Protein AF-A0A2T2SY62-F1 (afdb_monomer_lite)

pLDDT: mean 90.37, std 10.61, range [57.12, 98.44]

Structure (mmCIF, N/CA/C/O backbone):
data_AF-A0A2T2SY62-F1
#
_entry.id   AF-A0A2T2SY62-F1
#
loop_
_atom_site.group_PDB
_atom_site.id
_atom_site.type_symbol
_atom_site.label_atom_id
_atom_site.label_alt_id
_atom_site.label_comp_id
_atom_site.label_asym_id
_atom_site.label_entity_id
_atom_site.label_seq_id
_atom_site.pdbx_PDB_ins_code
_atom_site.Cartn_x
_atom_site.Cartn_y
_atom_site.Cartn_z
_atom_site.occupancy
_atom_site.B_iso_or_equiv
_atom_site.auth_seq_id
_atom_site.auth_comp_id
_atom_site.auth_asym_id
_atom_site.auth_atom_id
_atom_site.pdbx_PDB_model_num
ATOM 1 N N . MET A 1 1 ? -43.984 3.786 62.122 1.00 57.12 1 MET A N 1
ATOM 2 C CA . MET A 1 1 ? -42.709 4.479 61.812 1.00 57.12 1 MET A CA 1
ATOM 3 C C . MET A 1 1 ? -41.744 3.685 60.917 1.00 57.12 1 MET A C 1
ATOM 5 O O . MET A 1 1 ? -40.876 4.298 60.317 1.00 57.12 1 MET A O 1
ATOM 9 N N . SER A 1 2 ? -41.861 2.358 60.793 1.00 59.59 2 SER A N 1
ATOM 10 C CA . SER A 1 2 ? -40.876 1.490 60.113 1.00 59.59 2 SER A CA 1
ATOM 11 C C . SER A 1 2 ? -40.967 1.453 58.575 1.00 59.59 2 SER A C 1
ATOM 13 O O . SER A 1 2 ? -39.943 1.326 57.910 1.00 59.59 2 SER A O 1
ATOM 15 N N . MET A 1 3 ? -42.160 1.632 57.996 1.00 60.34 3 MET A N 1
ATOM 16 C CA . MET A 1 3 ? -42.375 1.596 56.535 1.00 60.34 3 MET A CA 1
ATOM 17 C C . MET A 1 3 ? -41.698 2.764 55.784 1.00 60.34 3 MET A C 1
ATOM 19 O O . MET A 1 3 ? -41.116 2.565 54.722 1.00 60.34 3 MET A O 1
ATOM 23 N N . LEU A 1 4 ? -41.712 3.977 56.352 1.00 59.50 4 LEU A N 1
ATOM 24 C CA . LEU A 1 4 ? -41.131 5.179 55.725 1.00 59.50 4 LEU A CA 1
ATOM 25 C C . LEU A 1 4 ? -39.593 5.152 55.708 1.00 59.50 4 LEU A C 1
ATOM 27 O O . LEU A 1 4 ? -38.972 5.588 54.743 1.00 59.50 4 LEU A O 1
ATOM 31 N N . SER A 1 5 ? -38.978 4.586 56.752 1.00 64.50 5 SER A N 1
ATOM 32 C CA . SER A 1 5 ? -37.520 4.442 56.850 1.00 64.50 5 SER A CA 1
ATOM 33 C C . SER A 1 5 ? -36.977 3.416 55.846 1.00 64.50 5 SER A C 1
ATOM 35 O O . SER A 1 5 ? -35.952 3.659 55.207 1.00 64.50 5 SER A O 1
ATOM 37 N N . SER A 1 6 ? -37.707 2.315 55.630 1.00 68.75 6 SER A N 1
ATOM 38 C CA . SER A 1 6 ? -37.389 1.330 54.589 1.00 68.75 6 SER A CA 1
ATOM 39 C C . SER A 1 6 ? -37.472 1.956 53.190 1.00 68.75 6 SER A C 1
ATOM 41 O O . SER A 1 6 ? -36.497 1.899 52.442 1.00 68.75 6 SER A O 1
ATOM 43 N N . TYR A 1 7 ? -38.558 2.668 52.867 1.00 72.31 7 TYR A N 1
ATOM 44 C CA . TYR A 1 7 ? -38.745 3.304 51.555 1.00 72.31 7 TYR A CA 1
ATOM 45 C C . TYR A 1 7 ? -37.641 4.323 51.216 1.00 72.31 7 TYR A C 1
ATOM 47 O O . TYR A 1 7 ? -37.088 4.326 50.116 1.00 72.31 7 TYR A O 1
ATOM 55 N N . GLN A 1 8 ? -37.246 5.140 52.195 1.00 73.38 8 GLN A N 1
ATOM 56 C CA . GLN A 1 8 ? -36.174 6.126 52.044 1.00 73.38 8 GLN A C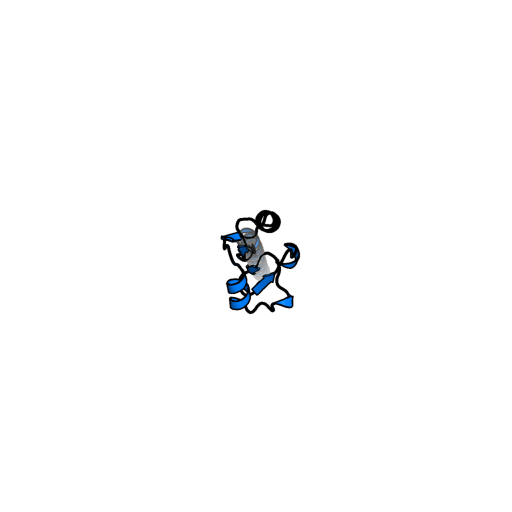A 1
ATOM 57 C C . GLN A 1 8 ? -34.793 5.488 51.839 1.00 73.38 8 GLN A C 1
ATOM 59 O O . GLN A 1 8 ? -33.928 6.070 51.183 1.00 73.38 8 GLN A O 1
ATOM 64 N N . SER A 1 9 ? -34.591 4.283 52.370 1.00 74.88 9 SER A N 1
ATOM 65 C CA . SER A 1 9 ? -33.358 3.510 52.195 1.00 74.88 9 SER A CA 1
ATOM 66 C C . SER A 1 9 ? -33.281 2.909 50.787 1.00 74.88 9 SER A C 1
ATOM 68 O O . SER A 1 9 ? -32.235 2.985 50.143 1.00 74.88 9 SER A O 1
ATOM 70 N N . HIS A 1 10 ? -34.406 2.413 50.262 1.00 74.25 10 HIS A N 1
ATOM 71 C CA . HIS A 1 10 ? -34.505 1.909 48.888 1.00 74.25 10 HIS A CA 1
ATOM 72 C C . HIS A 1 10 ? -34.333 3.019 47.837 1.00 74.25 10 HIS A C 1
ATOM 74 O O . HIS A 1 10 ? -33.606 2.826 46.866 1.00 74.25 10 HIS A O 1
ATOM 80 N N . LEU A 1 11 ? -34.914 4.204 48.058 1.00 77.62 11 LEU A N 1
ATOM 81 C CA . LEU A 1 11 ? -34.739 5.375 47.183 1.00 77.62 11 LEU A CA 1
ATOM 82 C C . LEU A 1 11 ? -33.277 5.834 47.091 1.00 77.62 11 LEU A C 1
ATOM 84 O O . LEU A 1 11 ? -32.790 6.131 46.002 1.00 77.62 11 LEU A O 1
ATOM 88 N N . LYS A 1 12 ? -32.554 5.856 48.21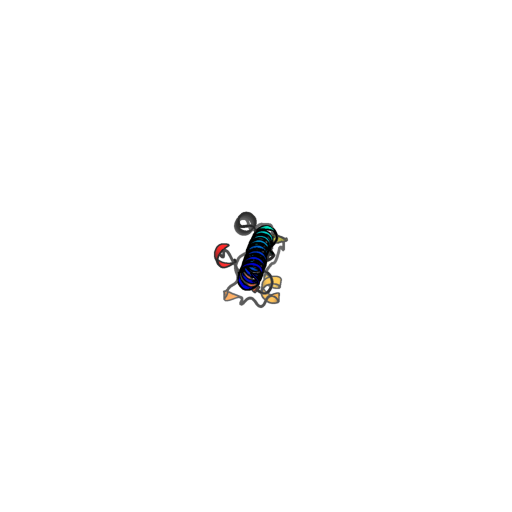9 1.00 73.94 12 LYS A N 1
ATOM 89 C CA . LYS A 1 12 ? -31.122 6.195 48.239 1.00 73.94 12 LYS A CA 1
ATOM 90 C C . LYS A 1 12 ? -30.279 5.153 47.506 1.00 73.94 12 LYS A C 1
ATOM 92 O O . LYS A 1 12 ? -29.417 5.527 46.718 1.00 73.94 12 LYS A O 1
ATOM 97 N N . ALA A 1 13 ? -30.543 3.868 47.737 1.00 76.12 13 ALA A N 1
ATOM 98 C CA . ALA A 1 13 ? -29.833 2.782 47.065 1.00 76.12 13 ALA A CA 1
ATOM 99 C C . ALA A 1 13 ? -30.052 2.814 45.543 1.00 76.12 13 ALA A C 1
ATOM 101 O O . ALA A 1 13 ? -29.096 2.683 44.781 1.00 76.12 13 ALA A O 1
ATOM 102 N N . PHE A 1 14 ? -31.287 3.070 45.101 1.00 77.00 14 PHE A N 1
ATOM 103 C CA . PHE A 1 14 ? -31.608 3.215 43.683 1.00 77.00 14 PHE A CA 1
ATOM 104 C C . PHE A 1 14 ? -30.929 4.444 43.060 1.00 77.00 14 PHE A C 1
ATOM 106 O O . PHE A 1 14 ? -30.312 4.331 42.005 1.00 77.00 14 PHE A O 1
ATOM 113 N N . GLY A 1 15 ? -30.962 5.597 43.737 1.00 79.62 15 GLY A N 1
ATOM 114 C CA . GLY A 1 15 ? -30.287 6.814 43.272 1.00 79.62 15 GLY A CA 1
ATOM 115 C C . GLY A 1 15 ? -28.771 6.644 43.121 1.00 79.62 15 GLY A C 1
ATOM 116 O O . GLY A 1 15 ? -28.207 7.053 42.110 1.00 79.62 15 GLY A O 1
ATOM 117 N N . ILE A 1 16 ? -28.116 5.979 44.080 1.00 84.56 16 ILE A N 1
ATOM 118 C CA . ILE A 1 16 ? -26.683 5.647 43.998 1.00 84.56 16 ILE A CA 1
ATOM 119 C C . ILE A 1 16 ? -26.414 4.709 42.816 1.00 84.56 16 ILE A C 1
ATOM 121 O O . ILE A 1 16 ? -25.474 4.941 42.061 1.00 84.56 16 ILE A O 1
ATOM 125 N N . GLY A 1 17 ? -27.257 3.692 42.613 1.00 83.38 17 GLY A N 1
ATOM 126 C CA . GLY A 1 17 ? -27.139 2.776 41.476 1.00 83.38 17 GLY A CA 1
ATOM 127 C 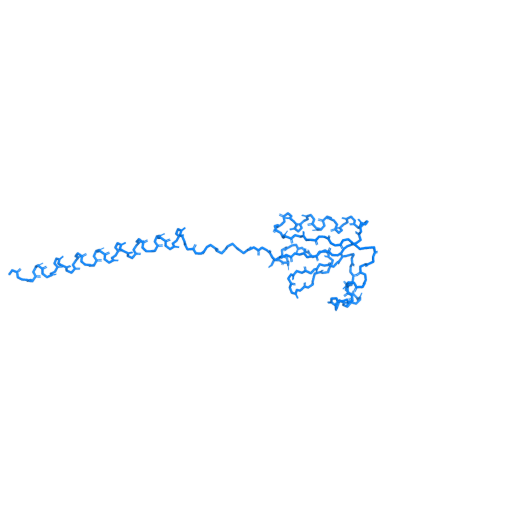C . GLY A 1 17 ? -27.216 3.489 40.122 1.00 83.38 17 GLY A C 1
ATOM 128 O O . GLY A 1 17 ? -26.390 3.231 39.249 1.00 83.38 17 GLY A O 1
ATOM 129 N N . VAL A 1 18 ? -28.148 4.435 39.963 1.00 89.19 18 VAL A N 1
ATOM 130 C CA . VAL A 1 18 ? -28.294 5.232 38.732 1.00 89.19 18 VAL A CA 1
ATOM 131 C C . VAL A 1 18 ? -27.077 6.126 38.491 1.00 89.19 18 VAL A C 1
ATOM 133 O O . VAL A 1 18 ? -26.580 6.189 37.369 1.00 89.19 18 VAL A O 1
ATOM 136 N N . VAL A 1 19 ? -26.557 6.783 39.532 1.00 88.75 19 VAL A N 1
ATOM 137 C CA . VAL A 1 19 ? -25.356 7.628 39.415 1.00 88.75 19 VAL A CA 1
ATOM 138 C C . VAL A 1 19 ? -24.130 6.794 39.042 1.00 88.75 19 VAL A C 1
ATOM 140 O O . VAL A 1 19 ? -23.385 7.179 38.145 1.00 88.75 19 VAL A O 1
ATOM 143 N N . LEU A 1 20 ? -23.937 5.632 39.669 1.00 89.00 20 LEU A N 1
ATOM 144 C CA . LEU A 1 20 ? -22.828 4.730 39.342 1.00 89.00 20 LEU A CA 1
ATOM 145 C C . LEU A 1 20 ? -22.927 4.196 37.909 1.00 89.00 20 LEU A C 1
ATOM 147 O O . LEU A 1 20 ? -21.918 4.152 37.210 1.00 89.00 20 LEU A O 1
ATOM 151 N N . ALA A 1 21 ? -24.131 3.850 37.448 1.00 89.00 21 ALA A N 1
ATOM 152 C CA . ALA A 1 21 ? -24.352 3.429 36.069 1.00 89.00 21 ALA A CA 1
ATOM 153 C C . ALA A 1 21 ? -24.046 4.559 35.072 1.00 89.00 21 ALA A C 1
ATOM 155 O O . ALA A 1 21 ? -23.339 4.335 34.092 1.00 89.00 21 ALA A O 1
ATOM 156 N N . ALA A 1 22 ? -24.510 5.782 35.342 1.00 90.94 22 ALA A N 1
ATOM 157 C CA . ALA A 1 22 ? -24.248 6.937 34.486 1.00 90.94 22 ALA A CA 1
ATOM 158 C C . ALA A 1 22 ? -22.749 7.281 34.416 1.00 90.94 22 ALA A C 1
ATOM 160 O O . ALA A 1 22 ? -22.226 7.537 33.332 1.00 90.94 22 ALA A O 1
ATOM 161 N N . LEU A 1 23 ? -22.041 7.226 35.549 1.00 91.19 23 LEU A N 1
ATOM 162 C CA . LEU A 1 23 ? -20.590 7.421 35.597 1.00 91.19 23 LEU A CA 1
ATOM 163 C C . LEU A 1 23 ? -19.838 6.305 34.865 1.00 91.19 23 LEU A C 1
ATOM 165 O O . LEU A 1 23 ? -18.894 6.593 34.135 1.00 91.19 23 LEU A O 1
ATOM 169 N N . GLY A 1 24 ? -20.272 5.051 35.010 1.00 91.31 24 GLY A N 1
ATOM 170 C CA . GLY A 1 24 ? -19.693 3.916 34.291 1.00 91.31 24 GLY A CA 1
ATOM 171 C C . GLY A 1 24 ? -19.840 4.045 32.773 1.00 91.31 24 GLY A C 1
ATOM 172 O O . GLY A 1 24 ? -18.868 3.856 32.046 1.00 91.31 24 GLY A O 1
ATOM 173 N N . VAL A 1 25 ? -21.024 4.437 32.289 1.00 90.38 25 VAL A N 1
ATOM 174 C CA . VAL A 1 25 ? -21.274 4.681 30.857 1.00 90.38 25 VAL A CA 1
ATOM 175 C C . VAL A 1 25 ? -20.462 5.873 30.347 1.00 90.38 25 VAL A C 1
ATOM 177 O O . VAL A 1 25 ? -19.834 5.773 29.296 1.00 90.38 25 VAL A O 1
ATOM 180 N N . GLY A 1 26 ? -20.416 6.977 31.099 1.00 89.88 26 GLY A N 1
ATOM 181 C CA . GLY A 1 26 ? -19.610 8.146 30.738 1.00 89.88 26 GLY A CA 1
ATOM 182 C C . GLY A 1 26 ? -18.115 7.824 30.648 1.00 89.88 26 GLY A C 1
ATOM 183 O O . GLY A 1 26 ? -17.458 8.205 29.684 1.00 89.88 26 GLY A O 1
ATOM 184 N N . ALA A 1 27 ? -17.587 7.055 31.604 1.00 90.38 27 ALA A N 1
ATOM 185 C CA . ALA A 1 27 ? -16.200 6.596 31.578 1.00 90.38 27 ALA A CA 1
ATOM 186 C C . ALA A 1 27 ? -15.921 5.659 30.392 1.00 90.38 27 ALA A C 1
ATOM 188 O O . ALA A 1 27 ? -14.886 5.793 29.745 1.00 90.38 27 ALA A O 1
ATOM 189 N N . TYR A 1 28 ? -16.849 4.754 30.065 1.00 89.75 28 TYR A N 1
ATOM 190 C CA . TYR A 1 28 ? -16.719 3.864 28.910 1.00 89.75 28 TYR A CA 1
ATOM 191 C C . TYR A 1 28 ? -16.737 4.623 27.577 1.00 89.75 28 TYR A C 1
ATOM 193 O O . TYR A 1 28 ? -16.008 4.263 26.664 1.00 89.75 28 TYR A O 1
ATOM 201 N N . MET A 1 29 ? -17.523 5.695 27.449 1.00 88.12 29 MET A N 1
ATOM 202 C CA . MET A 1 29 ? -17.512 6.519 26.234 1.00 88.12 29 MET A CA 1
ATOM 203 C C . MET A 1 29 ? -16.236 7.358 26.092 1.00 88.12 29 MET A C 1
ATOM 205 O O . MET A 1 29 ? -15.777 7.578 24.977 1.00 88.12 29 MET A O 1
ATOM 209 N N . GLN A 1 30 ? -15.656 7.812 27.206 1.00 86.75 30 GLN A N 1
ATOM 210 C CA . GLN A 1 30 ? -14.452 8.650 27.206 1.00 86.75 30 GLN A CA 1
ATOM 211 C C . GLN A 1 30 ? -13.155 7.838 27.038 1.00 86.75 30 GLN A C 1
ATOM 213 O O . GLN A 1 30 ? -12.200 8.315 26.431 1.00 86.75 30 GLN A O 1
ATOM 218 N N . PHE A 1 31 ? -13.105 6.632 27.609 1.00 86.75 31 PHE A N 1
ATOM 219 C CA . PHE A 1 31 ? -11.894 5.804 27.693 1.00 86.75 31 PHE A CA 1
ATOM 220 C C . PHE A 1 31 ? -12.068 4.406 27.089 1.00 86.75 31 PHE A C 1
ATOM 222 O O . PHE A 1 31 ? -11.204 3.545 27.259 1.00 86.75 31 PHE A O 1
ATOM 229 N N . GLY A 1 32 ? -13.190 4.153 26.418 1.00 83.00 32 GLY A N 1
ATOM 230 C CA . GLY A 1 32 ? -13.409 2.917 25.680 1.00 83.00 32 GLY A CA 1
ATOM 231 C C . GLY A 1 32 ? -12.415 2.769 24.525 1.00 83.00 32 GLY A C 1
ATOM 232 O O . GLY A 1 32 ? -11.805 3.750 24.093 1.00 83.00 32 GLY A O 1
ATOM 233 N N . PRO A 1 33 ? -12.228 1.543 24.013 1.00 80.81 33 PRO A N 1
ATOM 234 C CA . PRO A 1 33 ? -11.369 1.313 22.863 1.00 80.81 33 PRO A CA 1
ATOM 235 C C . PRO A 1 33 ? -11.867 2.136 21.670 1.00 80.81 33 PRO A C 1
ATOM 237 O O . PRO A 1 33 ? -12.981 1.944 21.184 1.00 80.81 33 PRO A O 1
ATOM 240 N N . SER A 1 34 ? -11.027 3.054 21.199 1.00 70.75 34 SER A N 1
ATOM 241 C CA . SER A 1 34 ? -11.226 3.716 19.914 1.00 70.75 34 SER A CA 1
ATOM 242 C C . SER A 1 34 ? -10.834 2.730 18.820 1.00 70.75 34 SER A C 1
ATOM 244 O O . SER A 1 34 ? -9.704 2.247 18.806 1.00 70.75 34 SER A O 1
ATOM 246 N N . SER A 1 35 ? -11.756 2.410 17.916 1.00 64.19 35 SER A N 1
ATOM 247 C CA . SER A 1 35 ? -11.418 1.684 16.689 1.00 64.19 35 SER A CA 1
ATOM 248 C C . SER A 1 35 ? -10.917 2.699 15.667 1.00 64.19 35 SER A C 1
ATOM 250 O O . SER A 1 35 ? -11.683 3.203 14.853 1.00 64.19 35 SER A O 1
ATOM 252 N N . SER A 1 36 ? -9.642 3.070 15.760 1.00 63.78 36 SER A N 1
ATOM 253 C CA . SER A 1 36 ? -8.925 3.591 14.599 1.00 63.78 36 SER A CA 1
ATOM 254 C C . SER A 1 36 ? -8.521 2.382 13.762 1.00 63.78 36 SER A C 1
ATOM 256 O O . SER A 1 36 ? -7.647 1.622 14.174 1.00 63.78 36 SER A O 1
ATOM 258 N N . GLU A 1 37 ? -9.203 2.150 12.641 1.00 70.06 37 GLU A N 1
ATOM 259 C CA . GLU A 1 37 ? -8.743 1.162 11.664 1.00 70.06 37 GLU A CA 1
ATOM 260 C C . GLU A 1 37 ? -7.512 1.739 10.962 1.00 70.06 37 GLU A C 1
ATOM 262 O O . GLU A 1 37 ? -7.625 2.558 10.050 1.00 70.06 37 GLU A O 1
ATOM 267 N N . ASP A 1 38 ? -6.325 1.366 11.443 1.00 87.06 38 ASP A N 1
ATOM 268 C CA . ASP A 1 38 ? -5.091 1.625 10.710 1.00 87.06 38 ASP A CA 1
ATOM 269 C C . ASP A 1 38 ? -5.181 0.903 9.358 1.00 87.06 38 ASP A C 1
ATOM 271 O O . ASP A 1 38 ? -5.455 -0.299 9.297 1.00 87.06 38 ASP A O 1
ATOM 275 N N . LEU A 1 39 ? -4.973 1.642 8.265 1.00 93.56 39 LEU A N 1
ATOM 276 C CA . LEU A 1 39 ? -5.013 1.069 6.921 1.00 93.56 39 LEU A CA 1
ATOM 277 C C . LEU A 1 39 ? -3.915 0.003 6.753 1.00 93.56 39 LEU A C 1
ATOM 279 O O . LEU A 1 39 ? -2.805 0.173 7.272 1.00 93.56 39 LEU A O 1
ATOM 283 N N . PRO A 1 40 ? -4.185 -1.086 6.009 1.00 94.50 40 PRO A N 1
ATOM 284 C CA . PRO A 1 40 ? -3.227 -2.172 5.853 1.00 94.50 40 PRO A CA 1
ATOM 285 C C . PRO A 1 40 ? -1.967 -1.697 5.112 1.00 94.50 40 PRO A C 1
ATOM 287 O O . PRO A 1 40 ? -2.064 -0.891 4.184 1.00 94.50 40 PRO A O 1
ATOM 290 N N . PRO A 1 41 ? -0.773 -2.204 5.465 1.00 95.94 41 PRO A N 1
ATOM 291 C CA . PRO A 1 41 ? 0.454 -1.857 4.762 1.00 95.94 41 PRO A CA 1
ATOM 292 C C . PRO A 1 41 ? 0.422 -2.328 3.307 1.00 95.94 41 PRO A C 1
ATOM 294 O O . PRO A 1 41 ? -0.058 -3.419 2.991 1.00 95.94 41 PRO A O 1
ATOM 297 N N . VAL A 1 42 ? 0.991 -1.505 2.426 1.00 98.06 42 VAL A N 1
ATOM 298 C CA . VAL A 1 42 ? 1.017 -1.725 0.978 1.00 98.06 42 VAL A CA 1
ATOM 299 C C . VAL A 1 42 ? 2.464 -1.804 0.504 1.00 98.06 42 VAL A C 1
ATOM 301 O O . VAL A 1 42 ? 3.167 -0.799 0.460 1.00 98.06 42 VAL A O 1
ATOM 304 N N . THR A 1 43 ? 2.931 -2.977 0.081 1.00 98.44 43 THR A N 1
ATOM 305 C CA . THR A 1 43 ? 4.243 -3.103 -0.573 1.00 98.44 43 THR A CA 1
ATOM 306 C C . THR A 1 43 ? 4.091 -3.014 -2.088 1.00 98.44 43 THR A C 1
ATOM 308 O O . THR A 1 43 ? 3.520 -3.911 -2.705 1.00 98.44 43 THR A O 1
ATOM 311 N N . VAL A 1 44 ? 4.674 -1.994 -2.718 1.00 98.44 44 VAL A N 1
ATOM 312 C CA . VAL A 1 44 ? 4.568 -1.747 -4.165 1.00 98.44 44 VAL A CA 1
ATOM 313 C C . VAL A 1 44 ? 5.857 -2.102 -4.890 1.00 98.44 44 VAL A C 1
ATOM 315 O O . VAL A 1 44 ? 6.920 -1.541 -4.627 1.00 98.44 44 VAL A O 1
ATOM 318 N N . TYR A 1 45 ? 5.761 -2.981 -5.883 1.00 98.31 45 TYR A N 1
ATOM 319 C CA . TYR A 1 45 ? 6.858 -3.352 -6.770 1.00 98.31 45 TYR A CA 1
ATOM 320 C C . TYR A 1 45 ? 6.706 -2.655 -8.122 1.00 98.31 45 TYR A C 1
ATOM 322 O O . TYR A 1 45 ? 5.778 -2.945 -8.881 1.00 98.31 45 TYR A O 1
ATOM 330 N N . LYS A 1 46 ? 7.643 -1.759 -8.453 1.00 97.50 46 LYS A N 1
ATOM 331 C CA . LYS A 1 46 ? 7.634 -0.990 -9.710 1.00 97.50 46 LYS A CA 1
ATOM 332 C C . LYS A 1 46 ? 9.016 -0.870 -10.346 1.00 97.50 46 LYS A C 1
ATOM 334 O O . LYS A 1 46 ? 10.037 -1.027 -9.676 1.00 97.50 46 LYS A O 1
ATOM 339 N N . SER A 1 47 ? 9.050 -0.494 -11.625 1.00 96.69 47 SER A N 1
ATOM 340 C CA . SER A 1 47 ? 10.276 0.024 -12.248 1.00 96.69 47 SER A CA 1
ATOM 341 C C . SER A 1 47 ? 10.658 1.393 -11.657 1.00 96.69 47 SER A C 1
ATOM 343 O O . SER A 1 47 ? 9.766 2.227 -11.442 1.00 96.69 47 SER A O 1
ATOM 345 N N . PRO A 1 48 ? 11.959 1.690 -11.448 1.00 95.44 48 PRO A N 1
ATOM 346 C CA . PRO A 1 48 ? 12.410 3.030 -11.068 1.00 95.44 48 PRO A CA 1
ATOM 347 C C . PRO A 1 48 ? 11.906 4.118 -12.024 1.00 95.44 48 PRO A C 1
ATOM 349 O O . PRO A 1 48 ? 11.514 5.186 -11.571 1.00 95.44 48 PRO A O 1
ATOM 352 N N . SER A 1 49 ? 11.834 3.810 -13.323 1.00 96.12 49 SER A N 1
ATOM 353 C CA . SER A 1 49 ? 11.480 4.752 -14.392 1.00 96.12 49 SER A CA 1
ATOM 354 C C . SER A 1 49 ? 9.978 4.900 -14.671 1.00 96.12 49 SER A C 1
ATOM 356 O O . SER A 1 49 ? 9.601 5.666 -15.552 1.00 96.12 49 SER A O 1
ATOM 358 N N . CYS A 1 50 ? 9.102 4.176 -13.966 1.00 96.44 50 CYS A N 1
ATOM 359 C CA . CYS A 1 50 ? 7.655 4.293 -14.173 1.0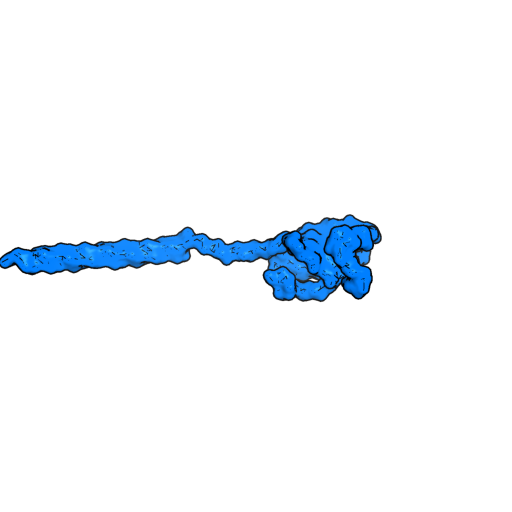0 96.44 50 CYS A CA 1
ATOM 360 C C . CYS A 1 50 ? 7.083 5.474 -13.372 1.00 96.44 50 CYS A C 1
ATOM 362 O O . CYS A 1 50 ? 6.926 5.355 -12.153 1.00 96.44 50 CYS A O 1
ATOM 364 N N . ASN A 1 51 ? 6.761 6.583 -14.050 1.00 95.88 51 ASN A N 1
ATOM 365 C CA . ASN A 1 51 ? 6.221 7.786 -13.405 1.00 95.88 51 ASN A CA 1
ATOM 366 C C . ASN A 1 51 ? 4.767 7.616 -12.943 1.00 95.88 51 ASN A C 1
ATOM 368 O O . ASN A 1 51 ? 4.459 7.922 -11.800 1.00 95.88 51 ASN A O 1
ATOM 372 N N . CYS A 1 52 ? 3.893 7.032 -13.768 1.00 97.00 52 CYS A N 1
ATOM 373 C CA . CYS A 1 52 ? 2.492 6.806 -13.388 1.00 97.00 52 CYS A CA 1
ATOM 374 C C . CYS A 1 52 ? 2.353 5.870 -12.170 1.00 97.00 52 CYS A C 1
ATOM 376 O O . CYS A 1 52 ? 1.464 6.038 -11.343 1.00 97.00 52 CYS A O 1
ATOM 378 N N . CYS A 1 53 ? 3.285 4.926 -12.004 1.00 97.56 53 CYS A N 1
ATOM 379 C CA . CYS A 1 53 ? 3.374 4.097 -10.807 1.00 97.56 53 CYS A CA 1
ATOM 380 C C . CYS A 1 53 ? 3.746 4.919 -9.558 1.00 97.56 53 CYS A C 1
ATOM 382 O O . CYS A 1 53 ? 3.308 4.585 -8.464 1.00 97.56 53 CYS A O 1
ATOM 384 N N . ALA A 1 54 ? 4.587 5.951 -9.709 1.00 97.88 54 ALA A N 1
ATOM 385 C CA . ALA A 1 54 ? 4.943 6.849 -8.612 1.00 97.88 54 ALA A CA 1
ATOM 386 C C . ALA A 1 54 ? 3.753 7.734 -8.219 1.00 97.88 54 ALA A C 1
ATOM 388 O O . ALA A 1 54 ? 3.475 7.865 -7.038 1.00 97.88 54 ALA A O 1
ATOM 389 N N . GLU A 1 55 ? 3.000 8.243 -9.195 1.00 98.00 55 GLU A N 1
ATOM 390 C CA . GLU A 1 55 ? 1.767 9.002 -8.942 1.00 98.00 55 GLU A CA 1
ATOM 391 C C . GLU A 1 55 ? 0.712 8.159 -8.215 1.00 98.00 55 GLU A C 1
ATOM 393 O O . GLU A 1 55 ? 0.086 8.635 -7.273 1.00 98.00 55 GLU A O 1
ATOM 398 N N . TRP A 1 56 ? 0.546 6.888 -8.599 1.00 98.44 56 TRP A N 1
ATOM 399 C CA . TRP A 1 56 ? -0.352 5.977 -7.884 1.00 98.44 56 TRP A CA 1
ATOM 400 C C . TRP A 1 56 ? 0.098 5.747 -6.434 1.00 98.44 56 TRP A C 1
ATOM 402 O O . TRP A 1 56 ? -0.730 5.793 -5.533 1.00 98.44 56 TRP A O 1
ATOM 412 N N . ILE A 1 57 ? 1.403 5.565 -6.192 1.00 98.44 57 ILE A N 1
ATOM 413 C CA . ILE A 1 57 ? 1.959 5.461 -4.831 1.00 98.44 57 ILE A CA 1
ATOM 414 C C . ILE A 1 57 ? 1.637 6.716 -4.017 1.00 98.44 57 ILE A C 1
ATOM 416 O O . ILE A 1 57 ? 1.094 6.589 -2.926 1.00 98.44 57 ILE A O 1
ATOM 420 N N . THR A 1 58 ? 1.909 7.905 -4.562 1.00 98.38 58 THR A N 1
ATOM 421 C CA . THR A 1 58 ? 1.599 9.173 -3.890 1.00 98.38 58 THR A CA 1
ATOM 422 C C . THR A 1 58 ? 0.114 9.271 -3.557 1.00 98.38 58 THR A C 1
ATOM 424 O O . THR A 1 58 ? -0.235 9.622 -2.437 1.00 98.38 58 THR A O 1
ATOM 427 N N . HIS A 1 59 ? -0.768 8.873 -4.476 1.00 97.88 59 HIS A N 1
ATOM 428 C CA . HIS A 1 59 ? -2.202 8.839 -4.205 1.00 97.88 59 HIS A CA 1
ATOM 429 C C . HIS A 1 59 ? -2.565 7.886 -3.052 1.00 97.88 59 HIS A C 1
ATOM 431 O O . HIS A 1 59 ? -3.395 8.228 -2.215 1.00 97.88 59 HIS A O 1
ATOM 437 N N . MET A 1 60 ? -1.947 6.704 -2.973 1.00 98.31 60 MET A N 1
ATOM 438 C CA . MET A 1 60 ? -2.176 5.765 -1.866 1.00 98.31 60 MET A CA 1
ATOM 439 C C . MET A 1 60 ? -1.690 6.331 -0.523 1.00 98.31 60 MET A C 1
ATOM 441 O O . MET A 1 60 ? -2.404 6.234 0.476 1.00 98.31 60 MET A O 1
ATOM 445 N N . GLU A 1 61 ? -0.515 6.964 -0.502 1.00 97.94 61 GLU A N 1
ATOM 446 C CA . GLU A 1 61 ? 0.039 7.635 0.683 1.00 97.94 61 GLU A CA 1
ATOM 447 C C . GLU A 1 61 ? -0.868 8.786 1.154 1.00 97.94 61 GLU A C 1
ATOM 449 O O . GLU A 1 61 ? -1.181 8.883 2.339 1.00 97.94 61 GLU A O 1
ATOM 454 N N . GLU A 1 62 ? -1.370 9.615 0.231 1.00 97.62 62 GLU A N 1
ATOM 455 C CA . GLU A 1 62 ? -2.329 10.695 0.520 1.00 97.62 62 GLU A CA 1
ATOM 456 C C . GLU A 1 62 ? -3.654 10.181 1.101 1.00 97.62 62 GLU A C 1
ATOM 458 O O . GLU A 1 62 ? -4.338 10.896 1.833 1.00 97.62 62 GLU A O 1
ATOM 463 N N . GLN A 1 63 ? -4.023 8.937 0.790 1.00 97.12 63 GLN A N 1
ATOM 464 C CA . GLN A 1 63 ? -5.202 8.267 1.341 1.00 97.12 63 GLN A CA 1
ATOM 465 C C . GLN A 1 63 ? -4.942 7.596 2.696 1.00 97.12 63 GLN A C 1
ATOM 467 O O . GLN A 1 63 ? -5.869 7.018 3.262 1.00 97.12 63 GLN A O 1
ATOM 472 N N . GLY A 1 64 ? -3.721 7.710 3.228 1.00 96.12 64 GLY A N 1
ATOM 473 C CA . GLY A 1 64 ? -3.329 7.234 4.552 1.00 96.12 64 GLY A CA 1
ATOM 474 C C . GLY A 1 64 ? -2.763 5.815 4.579 1.00 96.12 64 GLY A C 1
ATOM 475 O O . GLY A 1 64 ? -2.502 5.302 5.665 1.00 96.12 64 GLY A O 1
ATOM 476 N N . PHE A 1 65 ? -2.574 5.164 3.426 1.00 97.19 65 PHE A N 1
ATOM 477 C CA . PHE A 1 65 ? -1.966 3.834 3.402 1.00 97.19 65 PHE A CA 1
ATOM 478 C C . PHE A 1 65 ? -0.479 3.907 3.799 1.00 97.19 65 PHE A C 1
ATOM 480 O O . PHE A 1 65 ? 0.250 4.763 3.287 1.00 97.19 65 PHE A O 1
ATOM 487 N N . PRO A 1 66 ? 0.024 2.987 4.643 1.00 96.69 66 PRO A N 1
ATOM 488 C CA . PRO A 1 66 ? 1.453 2.840 4.883 1.00 96.69 66 PRO A CA 1
ATOM 489 C C . PRO A 1 66 ? 2.112 2.130 3.693 1.00 96.69 66 PRO A C 1
ATOM 491 O O . PRO A 1 66 ? 2.059 0.903 3.577 1.00 96.69 66 PRO A O 1
ATOM 494 N N . VAL A 1 67 ? 2.729 2.896 2.788 1.00 97.75 67 VAL A N 1
ATOM 495 C CA . VAL A 1 67 ? 3.307 2.362 1.545 1.00 97.75 67 VAL A CA 1
ATOM 496 C C . VAL A 1 67 ? 4.814 2.088 1.668 1.00 97.75 67 VAL A C 1
ATOM 498 O O . VAL A 1 67 ? 5.600 2.953 2.040 1.00 97.75 67 VAL A O 1
ATOM 501 N N . GLU A 1 68 ? 5.245 0.881 1.289 1.00 98.31 68 GLU A N 1
ATOM 502 C CA . GLU A 1 68 ? 6.651 0.500 1.112 1.00 98.31 68 GLU A CA 1
ATOM 503 C C . GLU A 1 68 ? 6.961 0.304 -0.382 1.00 98.31 68 GLU A C 1
ATOM 505 O O . GLU A 1 68 ? 6.391 -0.567 -1.042 1.00 98.31 68 GLU A O 1
ATOM 510 N N . VAL A 1 69 ? 7.920 1.052 -0.933 1.00 98.19 69 VAL A N 1
ATOM 511 C CA . VAL A 1 69 ? 8.270 0.965 -2.361 1.00 98.19 69 VAL A CA 1
ATOM 512 C C . VAL A 1 69 ? 9.493 0.075 -2.596 1.00 98.19 69 VAL A C 1
ATOM 514 O O . VAL A 1 69 ? 10.618 0.404 -2.223 1.00 98.19 69 VAL A O 1
ATOM 517 N N . LYS A 1 70 ? 9.310 -1.024 -3.334 1.00 98.06 70 LYS A N 1
ATOM 518 C CA . LYS A 1 70 ? 10.376 -1.936 -3.779 1.00 98.06 70 LYS A CA 1
ATOM 519 C C . LYS A 1 70 ? 10.657 -1.762 -5.268 1.00 98.06 70 LYS A C 1
ATOM 521 O O . LYS A 1 70 ? 10.110 -2.455 -6.126 1.00 98.06 70 LYS A O 1
ATOM 526 N N . SER A 1 71 ? 11.589 -0.866 -5.582 1.00 96.50 71 SER A N 1
ATOM 527 C CA . SER A 1 71 ? 12.036 -0.643 -6.962 1.00 96.50 71 SER A CA 1
ATOM 528 C C . SER A 1 71 ? 12.788 -1.856 -7.531 1.00 96.50 71 SER A C 1
ATOM 530 O O . SER A 1 71 ? 13.696 -2.399 -6.894 1.00 96.50 71 SER A O 1
ATOM 532 N N . ARG A 1 72 ? 12.415 -2.296 -8.738 1.00 95.06 72 ARG A N 1
ATOM 533 C CA . ARG A 1 72 ? 13.022 -3.422 -9.471 1.00 95.06 72 ARG A CA 1
ATOM 534 C C . ARG A 1 72 ? 13.040 -3.123 -10.969 1.00 95.06 72 ARG A C 1
ATOM 536 O O . ARG A 1 72 ? 12.008 -2.789 -11.535 1.00 95.06 72 ARG A O 1
ATOM 543 N N . PHE A 1 73 ? 14.174 -3.331 -11.641 1.00 93.12 73 PHE A N 1
ATOM 544 C CA . PHE A 1 73 ? 14.249 -3.194 -13.106 1.00 93.12 73 PHE A CA 1
ATOM 545 C C . PHE A 1 73 ? 13.375 -4.212 -13.853 1.00 93.12 73 PHE A C 1
ATOM 547 O O . PHE A 1 73 ? 12.920 -3.945 -14.960 1.00 93.12 73 PHE A O 1
ATOM 554 N N . ASN A 1 74 ? 13.114 -5.372 -13.243 1.00 94.31 74 ASN A N 1
ATOM 555 C CA . ASN A 1 74 ? 12.211 -6.380 -13.783 1.00 94.31 74 ASN A CA 1
ATOM 556 C C . ASN A 1 74 ? 11.216 -6.833 -12.710 1.00 94.31 74 ASN A C 1
ATOM 558 O O . ASN A 1 74 ? 11.581 -7.542 -11.774 1.00 94.31 74 ASN A O 1
ATOM 562 N N . VAL A 1 75 ? 9.953 -6.444 -12.872 1.00 95.56 75 VAL A N 1
ATOM 563 C CA . VAL A 1 75 ? 8.850 -6.804 -11.965 1.00 95.56 75 VAL A CA 1
ATOM 564 C C . VAL A 1 75 ? 8.173 -8.132 -12.328 1.00 95.56 75 VAL A C 1
ATOM 566 O O . VAL A 1 75 ? 7.402 -8.663 -11.534 1.00 95.56 75 VAL A O 1
ATOM 569 N N . LYS A 1 76 ? 8.469 -8.722 -13.498 1.00 95.94 76 LYS A N 1
ATOM 570 C CA . LYS A 1 76 ? 7.843 -9.981 -13.945 1.00 95.94 76 LYS A CA 1
ATOM 571 C C . LYS A 1 76 ? 8.042 -11.152 -12.967 1.00 95.94 76 LYS A C 1
ATOM 573 O O . LYS A 1 76 ? 7.086 -11.902 -12.782 1.00 95.94 76 LYS A O 1
ATOM 578 N N . PRO A 1 77 ? 9.221 -11.348 -12.337 1.00 96.88 77 PRO A N 1
ATOM 579 C CA . PRO A 1 77 ? 9.395 -12.411 -11.349 1.00 96.88 77 PRO A CA 1
ATOM 580 C C . PRO A 1 77 ? 8.477 -12.244 -10.136 1.00 96.88 77 PRO A C 1
ATOM 582 O O . PRO A 1 77 ? 7.902 -13.229 -9.688 1.00 96.88 77 PRO A O 1
ATOM 585 N N . VAL A 1 78 ? 8.276 -11.006 -9.666 1.00 96.56 78 VAL A N 1
ATOM 586 C CA . VAL A 1 78 ? 7.370 -10.709 -8.545 1.00 96.56 78 VAL A CA 1
ATOM 587 C C . VAL A 1 78 ? 5.939 -11.097 -8.903 1.00 96.56 78 VAL A C 1
ATOM 589 O O . VAL A 1 78 ? 5.315 -11.843 -8.161 1.00 96.56 78 VAL A O 1
ATOM 592 N N . LYS A 1 79 ? 5.456 -10.679 -10.082 1.00 97.00 79 LYS A N 1
ATOM 593 C CA . LYS A 1 79 ? 4.119 -11.036 -10.589 1.00 97.00 79 LYS A CA 1
ATOM 594 C C . LYS A 1 79 ? 3.887 -12.549 -10.574 1.00 97.00 79 LYS A C 1
ATOM 596 O O . LYS A 1 79 ? 2.863 -13.017 -10.094 1.00 97.00 79 LYS A O 1
ATOM 601 N N . LYS A 1 80 ? 4.870 -13.325 -11.043 1.00 97.00 80 LYS A N 1
ATOM 602 C CA . LYS A 1 80 ? 4.802 -14.794 -11.016 1.00 97.00 80 LYS A CA 1
ATOM 603 C C . LYS A 1 80 ? 4.796 -15.353 -9.594 1.00 97.00 80 LYS A C 1
ATOM 605 O O . LYS A 1 80 ? 4.037 -16.273 -9.319 1.00 97.00 80 LYS A O 1
ATOM 610 N N . GLN A 1 81 ? 5.635 -14.811 -8.711 1.00 96.25 81 GLN A N 1
ATOM 611 C CA . GLN A 1 81 ? 5.746 -15.262 -7.324 1.00 96.25 81 GLN A CA 1
ATOM 612 C C . GLN A 1 81 ? 4.437 -15.074 -6.553 1.00 96.25 81 GLN A C 1
ATOM 614 O O . GLN A 1 81 ? 4.079 -15.938 -5.761 1.00 96.25 81 GLN A O 1
ATOM 619 N N . VAL A 1 82 ? 3.711 -13.985 -6.813 1.00 96.06 82 VAL A N 1
ATOM 620 C CA . VAL A 1 82 ? 2.405 -13.723 -6.190 1.00 96.06 82 VAL A CA 1
ATOM 621 C C . VAL A 1 82 ? 1.236 -14.399 -6.921 1.00 96.06 82 VAL A C 1
ATOM 623 O O . VAL A 1 82 ? 0.081 -14.119 -6.626 1.00 96.06 82 VAL A O 1
ATOM 626 N N . GLY A 1 83 ? 1.513 -15.281 -7.889 1.00 95.38 83 GLY A N 1
ATOM 627 C CA . GLY A 1 83 ? 0.486 -16.042 -8.604 1.00 95.38 83 GLY A CA 1
ATOM 628 C C . GLY A 1 83 ? -0.330 -15.232 -9.615 1.00 95.38 83 GLY A C 1
ATOM 629 O O . GLY A 1 83 ? -1.389 -15.691 -10.037 1.00 95.38 83 GLY A O 1
ATOM 630 N N . LEU A 1 84 ? 0.139 -14.050 -10.030 1.00 95.69 84 LEU A N 1
ATOM 631 C CA . LEU A 1 84 ? -0.602 -13.191 -10.950 1.00 95.69 84 LEU A CA 1
ATOM 632 C C . LEU A 1 84 ? -0.682 -13.822 -12.358 1.00 95.69 84 LEU A C 1
ATOM 634 O O . LEU A 1 84 ? 0.361 -14.065 -12.986 1.00 95.69 84 LEU A O 1
ATOM 638 N N . PRO A 1 85 ? -1.893 -14.021 -12.916 1.00 95.06 85 PRO A N 1
ATOM 639 C CA . PRO A 1 85 ? -2.062 -14.422 -14.305 1.00 95.06 85 PRO A CA 1
ATOM 640 C C . PRO A 1 85 ? -1.425 -13.407 -15.255 1.00 95.06 85 PRO A C 1
ATOM 642 O O . PRO A 1 85 ? -1.622 -12.200 -15.133 1.00 95.06 85 PRO A O 1
ATOM 645 N N . SER A 1 86 ? -0.692 -13.890 -16.259 1.00 93.06 86 SER A N 1
ATOM 646 C CA . SER A 1 86 ? 0.028 -13.000 -17.185 1.00 93.06 86 SER A CA 1
ATOM 647 C C . SER A 1 86 ? -0.891 -12.074 -17.993 1.00 93.06 86 SER A C 1
ATOM 649 O O . SER A 1 86 ? -0.441 -11.021 -18.429 1.00 93.06 86 SER A O 1
ATOM 651 N N . SER A 1 87 ? -2.165 -12.438 -18.168 1.00 95.62 87 SER A N 1
ATOM 652 C CA . SER A 1 87 ? -3.181 -11.623 -18.847 1.00 95.62 87 SER A CA 1
ATOM 653 C C . SER A 1 87 ? -3.625 -10.392 -18.054 1.00 95.62 87 SER A C 1
ATOM 655 O O . SER A 1 87 ? -4.183 -9.476 -18.648 1.00 95.62 87 SER A O 1
ATOM 657 N N . LEU A 1 88 ? -3.384 -10.361 -16.740 1.00 95.25 88 LEU A N 1
ATOM 658 C CA . LEU A 1 88 ? -3.749 -9.244 -15.863 1.00 95.25 88 LEU A CA 1
ATOM 659 C C . LEU A 1 88 ? -2.573 -8.291 -15.609 1.00 95.25 88 LEU A C 1
ATOM 661 O O . LEU A 1 88 ? -2.728 -7.299 -14.908 1.00 95.25 88 LEU A O 1
ATOM 665 N N . ALA A 1 89 ? -1.392 -8.584 -16.162 1.00 95.81 89 ALA A N 1
ATOM 666 C CA . ALA A 1 89 ? -0.169 -7.864 -15.840 1.00 95.81 89 ALA A CA 1
ATOM 667 C C . ALA A 1 89 ? -0.181 -6.396 -16.315 1.00 95.81 89 ALA A C 1
ATOM 669 O O . ALA A 1 89 ? -0.264 -6.108 -17.508 1.00 95.81 89 ALA A O 1
ATOM 670 N N . ALA A 1 90 ? 0.027 -5.484 -15.370 1.00 95.56 90 ALA A N 1
ATOM 671 C CA . ALA A 1 90 ? 0.197 -4.046 -15.526 1.00 95.56 90 ALA A CA 1
ATOM 672 C C . ALA A 1 90 ? 1.624 -3.586 -15.136 1.00 95.56 90 ALA A C 1
ATOM 674 O O . ALA A 1 90 ? 2.542 -4.386 -14.919 1.00 95.56 90 ALA A O 1
ATOM 675 N N . CYS A 1 91 ? 1.835 -2.268 -15.048 1.00 96.00 91 CYS A N 1
ATOM 676 C CA . CYS A 1 91 ? 3.152 -1.654 -14.828 1.00 96.00 91 CYS A CA 1
ATOM 677 C C . CYS A 1 91 ? 3.751 -1.901 -13.429 1.00 96.00 91 CYS A C 1
ATOM 679 O O . CYS A 1 91 ? 4.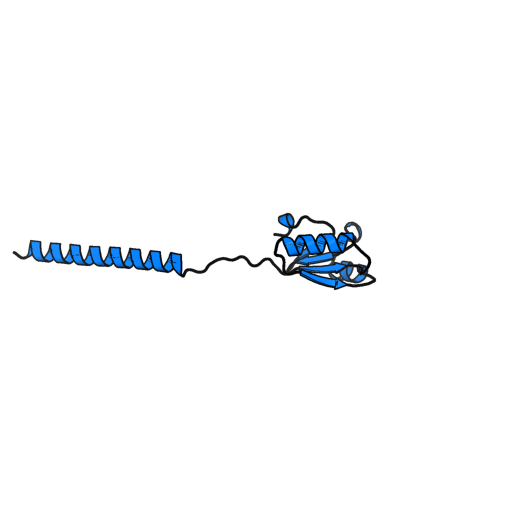975 -1.948 -13.290 1.00 96.00 91 CYS A O 1
ATOM 681 N N . HIS A 1 92 ? 2.917 -2.075 -12.404 1.00 97.94 92 HIS A N 1
ATOM 682 C CA . HIS A 1 92 ? 3.330 -2.351 -11.027 1.00 97.94 92 HIS A CA 1
ATOM 683 C C . HIS A 1 92 ? 2.431 -3.422 -10.403 1.00 97.94 92 HIS A C 1
ATOM 685 O O . HIS A 1 92 ? 1.370 -3.722 -10.946 1.00 97.94 92 HIS A O 1
ATOM 691 N N . THR A 1 93 ? 2.888 -3.992 -9.292 1.00 98.12 93 THR A N 1
ATOM 692 C CA . THR A 1 93 ? 2.135 -4.951 -8.474 1.00 98.12 93 THR A CA 1
ATOM 693 C C . THR A 1 93 ? 2.265 -4.530 -7.027 1.00 98.12 93 THR A C 1
ATOM 695 O O . THR A 1 93 ? 3.386 -4.311 -6.564 1.00 98.12 93 THR A O 1
ATOM 698 N N . ALA A 1 94 ? 1.150 -4.415 -6.324 1.00 98.06 94 ALA A N 1
ATOM 699 C CA . ALA A 1 94 ? 1.111 -4.117 -4.907 1.00 98.06 94 ALA A CA 1
ATOM 700 C C . ALA A 1 94 ? 0.615 -5.339 -4.128 1.00 98.06 94 ALA A C 1
ATOM 702 O O . ALA A 1 94 ? -0.272 -6.056 -4.581 1.00 98.06 94 ALA A O 1
ATOM 703 N N . VAL A 1 95 ? 1.217 -5.590 -2.971 1.00 97.88 95 VAL A N 1
ATOM 704 C CA . VAL A 1 95 ? 0.736 -6.570 -1.995 1.00 97.88 95 VAL A CA 1
ATOM 705 C C . VAL A 1 95 ? 0.182 -5.779 -0.823 1.00 97.88 95 VAL A C 1
ATOM 707 O O . VAL A 1 95 ? 0.914 -4.985 -0.233 1.00 97.88 95 VAL A O 1
ATOM 710 N N . VAL A 1 96 ? -1.100 -5.970 -0.538 1.00 97.19 96 VAL A N 1
ATOM 711 C CA . VAL A 1 96 ? -1.827 -5.314 0.547 1.00 97.19 96 VAL A CA 1
ATOM 712 C C . VAL A 1 96 ? -2.195 -6.404 1.534 1.00 97.19 96 VAL A C 1
ATOM 714 O O . VAL A 1 96 ? -3.022 -7.255 1.220 1.00 97.19 96 VAL A O 1
ATOM 717 N N . ASP A 1 97 ? -1.520 -6.425 2.682 1.00 92.25 97 ASP A N 1
ATOM 718 C CA . ASP A 1 97 ? -1.610 -7.524 3.650 1.00 92.25 97 ASP A CA 1
ATOM 719 C C . ASP A 1 97 ? -1.528 -8.919 2.978 1.00 92.25 97 ASP A C 1
ATOM 721 O O . ASP A 1 97 ? -0.450 -9.358 2.566 1.00 92.25 97 ASP A O 1
ATOM 725 N N . SER A 1 98 ? -2.665 -9.601 2.821 1.00 91.38 98 SER A N 1
ATOM 726 C CA . SER A 1 98 ? -2.784 -10.963 2.300 1.00 91.38 98 SER A CA 1
ATOM 727 C C . SER A 1 98 ? -3.231 -11.060 0.834 1.00 91.38 98 SER A C 1
ATOM 729 O O . SER A 1 98 ? -3.336 -12.172 0.309 1.00 91.38 98 SER A O 1
ATOM 731 N N . TYR A 1 99 ? -3.462 -9.938 0.141 1.00 95.75 99 TYR A N 1
ATOM 732 C CA . TYR A 1 99 ? -3.943 -9.925 -1.244 1.00 95.75 99 TYR A CA 1
ATOM 733 C C . TYR A 1 99 ? -3.103 -9.045 -2.184 1.00 95.75 99 TYR A C 1
ATOM 735 O O . TYR A 1 99 ? -2.208 -8.306 -1.774 1.00 95.75 99 TYR A O 1
ATOM 743 N N . VAL A 1 100 ? -3.354 -9.178 -3.491 1.00 97.31 100 VAL A N 1
ATOM 744 C CA . VAL A 1 100 ? -2.599 -8.503 -4.557 1.00 97.31 100 VAL A CA 1
ATOM 745 C C . VAL A 1 100 ? -3.483 -7.485 -5.266 1.00 97.31 100 VAL A C 1
ATOM 747 O O . VAL A 1 100 ? -4.596 -7.804 -5.675 1.00 97.31 100 VAL A O 1
ATOM 750 N N . VAL A 1 101 ? -2.939 -6.291 -5.481 1.00 97.81 101 VAL A N 1
ATOM 751 C CA . VAL A 1 101 ? -3.514 -5.231 -6.312 1.00 97.81 101 VAL A CA 1
ATOM 752 C C . VAL A 1 101 ? -2.620 -5.029 -7.532 1.00 97.81 101 VAL A C 1
ATOM 754 O O . VAL A 1 101 ? -1.400 -4.895 -7.422 1.00 97.81 101 VAL A O 1
ATOM 757 N N . GLU A 1 102 ? -3.225 -5.019 -8.715 1.00 97.56 102 GLU A N 1
ATOM 758 C CA . GLU A 1 102 ? -2.508 -4.965 -9.985 1.00 97.56 102 GLU A CA 1
ATOM 759 C C . GLU A 1 102 ? -2.990 -3.778 -10.826 1.00 97.56 102 GLU A C 1
ATOM 761 O O . GLU A 1 102 ? -4.155 -3.701 -11.212 1.00 97.56 102 GLU A O 1
ATOM 766 N N . GLY A 1 103 ? -2.073 -2.860 -11.147 1.00 95.44 103 GLY A N 1
ATOM 767 C CA . GLY A 1 103 ? -2.384 -1.666 -11.936 1.00 95.44 103 GLY A CA 1
ATOM 768 C C . GLY A 1 103 ? -3.023 -0.530 -11.130 1.00 95.44 103 GLY A C 1
ATOM 769 O O . GLY A 1 103 ? -2.909 -0.461 -9.915 1.00 95.44 103 GLY A O 1
ATOM 770 N N . HIS A 1 104 ? -3.650 0.420 -11.827 1.00 96.19 104 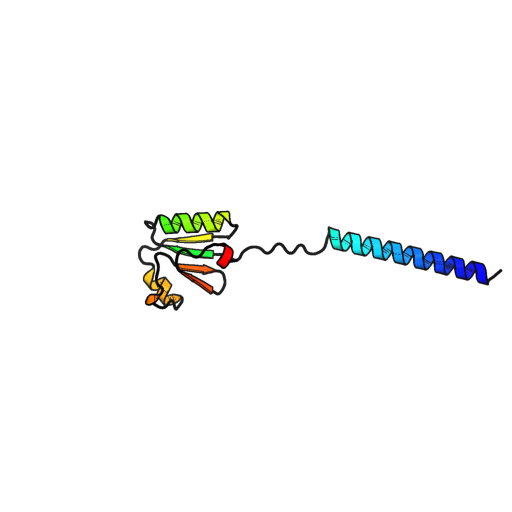HIS A N 1
ATOM 771 C CA . HIS A 1 104 ? -4.155 1.673 -11.247 1.00 96.19 104 HIS A CA 1
ATOM 772 C C . HIS A 1 104 ? -5.536 1.501 -10.590 1.00 96.19 104 HIS A C 1
ATOM 774 O O . HIS A 1 104 ? -6.513 2.120 -11.011 1.00 96.19 104 HIS A O 1
ATOM 780 N N . VAL A 1 105 ? -5.632 0.642 -9.577 1.00 97.56 105 VAL A N 1
ATOM 781 C CA . VAL A 1 105 ? -6.871 0.465 -8.803 1.00 97.56 105 VAL A CA 1
ATOM 782 C C . VAL A 1 105 ? -7.062 1.673 -7.870 1.00 97.56 105 VAL A C 1
ATOM 784 O O . VAL A 1 105 ? -6.106 2.044 -7.186 1.00 97.56 105 VAL A O 1
ATOM 787 N N . PRO A 1 106 ? -8.236 2.332 -7.839 1.00 97.19 106 PRO A N 1
ATOM 788 C CA . PRO A 1 106 ? -8.479 3.467 -6.947 1.00 97.19 106 PRO A CA 1
ATOM 789 C C . PRO A 1 106 ? -8.341 3.079 -5.474 1.00 97.19 106 PRO A C 1
ATOM 791 O O . PRO A 1 106 ? -8.807 2.016 -5.076 1.00 97.19 106 PRO A O 1
ATOM 794 N N . ALA A 1 107 ? -7.792 3.968 -4.645 1.00 96.94 107 ALA A N 1
ATOM 795 C CA . ALA A 1 107 ? -7.570 3.699 -3.222 1.00 96.94 107 ALA A CA 1
ATOM 796 C C . ALA A 1 107 ? -8.845 3.294 -2.464 1.00 96.94 107 ALA A C 1
ATOM 798 O O . ALA A 1 107 ? -8.778 2.519 -1.518 1.00 96.94 107 ALA A O 1
ATOM 799 N N . GLN A 1 108 ? -10.009 3.796 -2.885 1.00 95.94 108 GLN A N 1
ATOM 800 C CA . GLN A 1 108 ? -11.290 3.460 -2.264 1.00 95.94 108 GLN A CA 1
ATOM 801 C C . GLN A 1 108 ? -11.686 1.987 -2.443 1.00 95.94 108 GLN A C 1
ATOM 803 O O . GLN A 1 108 ? -12.376 1.461 -1.583 1.00 95.94 108 GLN A O 1
ATOM 808 N N . GLU A 1 109 ? -11.236 1.334 -3.517 1.00 96.06 109 GLU A N 1
ATOM 809 C CA . GLU A 1 109 ? -11.455 -0.103 -3.760 1.00 96.06 109 GLU A CA 1
ATOM 810 C C . GLU A 1 109 ? -10.411 -0.979 -3.041 1.00 96.06 109 GLU A C 1
ATOM 812 O O . GLU A 1 109 ? -10.510 -2.202 -3.051 1.00 96.06 109 GLU A O 1
ATOM 817 N N . VAL A 1 110 ? -9.374 -0.358 -2.466 1.00 95.75 110 VAL A N 1
ATOM 818 C CA . VAL A 1 110 ? -8.295 -1.026 -1.717 1.00 95.75 110 VAL A CA 1
ATOM 819 C C . VAL A 1 110 ? -8.531 -0.953 -0.196 1.00 95.75 110 VAL A C 1
ATOM 821 O O . VAL A 1 110 ? -7.907 -1.702 0.553 1.00 95.75 110 VAL A O 1
ATOM 824 N N . LYS A 1 111 ? -9.403 -0.049 0.272 1.00 91.31 111 LYS A N 1
ATOM 825 C CA . LYS A 1 111 ? -9.827 0.048 1.680 1.00 91.31 111 LYS A CA 1
ATOM 826 C C . LYS A 1 111 ? -10.800 -1.078 2.012 1.00 91.31 111 LYS A C 1
ATOM 828 O O . LYS A 1 111 ? -10.598 -1.706 3.069 1.00 91.31 111 LYS A O 1
#

Foldseek 3Di:
DPPVVVVVVVVVVVVVVVVVVVVVVVCCVVPPDDPPPQFFAKEKEAAPPDPVSVVLQVQLVVVRHNYHYDHDNDCVVVCVVLVHDPVQADRMWMDGPPDIDHPNDHNVVRD

Secondary structure (DSSP, 8-state):
-HHHHHHHHHHHHHHHHHHHHHHHHHHHHHHSPP---PPPPEEEEE-TT-HHHHHHHHHHHHTT--EEEEE-S--HHHHHHTT--GGG--S-EEEETTEEEESS--GGGT-

Sequence (111 aa):
MSMLSSYQSHLKAFGIGVVLAALGVGAYMQFGPSSSEDLPPVTVYKSPSCNCCAEWITHMEEQGFPVEVKSRFNVKPVKKQVGLPSSLAACHTAVVDSYVVEGHVPAQEVK

Radius of gyration: 28.3 Å; chains: 1; bounding box: 57×27×81 Å